Protein AF-A0ABD4Z4R5-F1 (afdb_monomer_lite)

Secondary structure (DSSP, 8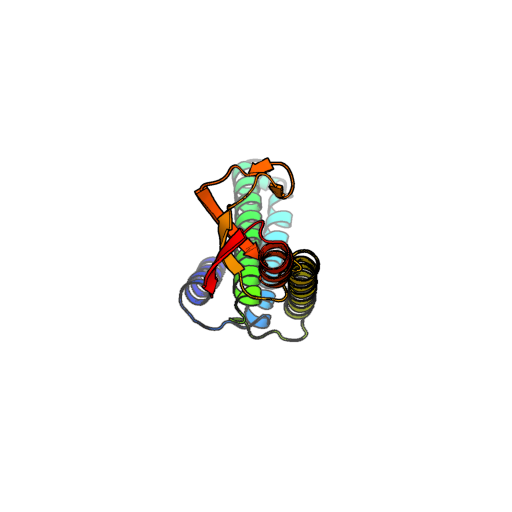-state):
-HHHHHHHHHHHHHHH-S-EEHHHHHHHHHHHHHHHHHHHHHHTSGGGGGGHHHHHHHHHHHHHHHHHHHHHHHHHHHTT-EE--SSHHHHHHHHHHHHHHHHHHHHHHHS---S-EEEEEE-S-EEETTEEEPTT-EEEEEHHHHHHHHHTTSEEEEEE-

Sequence (161 aa):
MEIYEKVKTIFDKVLGDEKISSKEINELIESINKLNLDMKIWCSGDEARELMELCNEFEKNVSTITATLSMLAVLKAIREEIVLEDEAVGSFLKKVSNALNMFNNAIQKSMLLPGGVVLCKILKPCQIKFSLALPQYITLLPIDVAAHLSTLGFVEIIEPF

Structure (mmCIF, N/CA/C/O backbone):
data_AF-A0ABD4Z4R5-F1
#
_entry.id   AF-A0ABD4Z4R5-F1
#
loop_
_atom_site.group_PDB
_atom_site.id
_atom_site.type_symbol
_atom_site.label_atom_id
_atom_site.label_alt_id
_atom_site.label_comp_id
_atom_site.label_asym_id
_atom_site.label_entity_id
_atom_site.label_seq_id
_atom_site.pdbx_PDB_ins_code
_atom_site.Cartn_x
_atom_site.Cartn_y
_atom_site.Cartn_z
_atom_site.occupancy
_atom_site.B_iso_or_equiv
_atom_site.auth_seq_id
_atom_site.auth_comp_id
_atom_site.auth_asym_id
_atom_site.auth_atom_id
_atom_site.pdbx_PDB_model_num
ATOM 1 N N . MET A 1 1 ? 4.474 4.360 -26.414 1.00 48.28 1 MET A N 1
ATOM 2 C CA . MET A 1 1 ? 3.032 4.678 -26.523 1.00 48.28 1 MET A CA 1
ATOM 3 C C . MET A 1 1 ? 2.183 3.632 -25.799 1.00 48.28 1 MET A C 1
ATOM 5 O O . MET A 1 1 ? 1.447 4.002 -24.903 1.00 48.28 1 MET A O 1
ATOM 9 N N . GLU A 1 2 ? 2.367 2.333 -26.061 1.00 59.75 2 GLU A N 1
ATOM 10 C CA . GLU A 1 2 ? 1.544 1.258 -25.469 1.00 59.75 2 GLU A CA 1
ATOM 11 C C . GLU A 1 2 ? 1.673 1.088 -23.937 1.00 59.75 2 GLU A C 1
ATOM 13 O O . GLU A 1 2 ? 0.685 0.845 -23.256 1.00 59.75 2 GLU A O 1
ATOM 18 N N . ILE A 1 3 ? 2.874 1.255 -23.367 1.00 53.66 3 ILE A N 1
ATOM 19 C CA . ILE A 1 3 ? 3.099 1.113 -21.913 1.00 53.66 3 ILE A CA 1
ATOM 20 C C . ILE A 1 3 ? 2.548 2.307 -21.141 1.00 53.66 3 ILE A C 1
ATOM 22 O O . ILE A 1 3 ? 1.963 2.123 -20.084 1.00 53.66 3 ILE A O 1
ATOM 26 N N . TYR A 1 4 ? 2.691 3.520 -21.678 1.00 57.16 4 TYR A N 1
ATOM 27 C CA . TYR A 1 4 ? 2.116 4.714 -21.061 1.00 57.16 4 TYR A CA 1
ATOM 28 C C . TYR A 1 4 ? 0.588 4.632 -21.039 1.00 57.16 4 TYR A C 1
ATOM 30 O O . TYR A 1 4 ? -0.007 4.916 -20.011 1.00 57.16 4 TYR A O 1
ATOM 38 N N . GLU A 1 5 ? -0.038 4.157 -22.121 1.00 64.50 5 GLU A N 1
ATOM 39 C CA . GLU A 1 5 ? -1.486 3.915 -22.156 1.00 64.50 5 GLU A CA 1
ATOM 40 C C . GLU A 1 5 ? -1.915 2.809 -21.185 1.00 64.50 5 GLU A C 1
ATOM 42 O O . GLU A 1 5 ? -2.915 2.969 -20.491 1.00 64.50 5 GLU A O 1
ATOM 47 N N . LYS A 1 6 ? -1.141 1.721 -21.052 1.00 61.19 6 LYS A N 1
ATOM 48 C CA . LYS A 1 6 ? -1.403 0.687 -20.035 1.00 61.19 6 LYS A CA 1
ATOM 49 C C . LYS A 1 6 ? -1.282 1.257 -18.621 1.00 61.19 6 LYS A C 1
ATOM 51 O O . LYS A 1 6 ? -2.218 1.139 -17.842 1.00 61.19 6 LYS A O 1
ATOM 56 N N . VAL A 1 7 ? -0.184 1.942 -18.303 1.00 61.88 7 VAL A N 1
ATOM 57 C CA . VAL A 1 7 ? 0.032 2.587 -16.998 1.00 61.88 7 VAL A CA 1
ATOM 58 C C . VAL A 1 7 ? -1.082 3.586 -16.705 1.00 61.88 7 VAL A C 1
ATOM 60 O O . VAL A 1 7 ? -1.676 3.517 -15.637 1.00 61.88 7 VAL A O 1
ATOM 63 N N . LYS A 1 8 ? -1.424 4.456 -17.657 1.00 68.75 8 LYS A N 1
ATOM 64 C CA . LYS A 1 8 ? -2.518 5.422 -17.543 1.00 68.75 8 LYS A CA 1
ATOM 65 C C . LYS A 1 8 ? -3.859 4.735 -17.308 1.00 68.75 8 LYS A C 1
ATOM 67 O O . LYS A 1 8 ? -4.540 5.100 -16.367 1.00 68.75 8 LYS A O 1
ATOM 72 N N . THR A 1 9 ? -4.189 3.696 -18.073 1.00 68.19 9 THR A N 1
ATOM 73 C CA . THR A 1 9 ? -5.423 2.913 -17.882 1.00 68.19 9 THR A CA 1
ATOM 74 C C . THR A 1 9 ? -5.497 2.332 -16.473 1.00 68.19 9 THR A C 1
ATOM 76 O O . THR A 1 9 ? -6.570 2.284 -15.883 1.00 68.19 9 THR A O 1
ATOM 79 N N . ILE A 1 10 ? -4.368 1.911 -15.900 1.00 60.38 10 ILE A N 1
ATOM 80 C CA . ILE A 1 10 ? -4.338 1.443 -14.515 1.00 60.38 10 ILE A CA 1
ATOM 81 C C . ILE A 1 10 ? -4.370 2.568 -13.507 1.00 60.38 10 ILE A C 1
ATOM 83 O O . ILE A 1 10 ? -5.050 2.407 -12.510 1.00 60.38 10 ILE A O 1
ATOM 87 N N . PHE A 1 11 ? -3.726 3.704 -13.739 1.00 67.38 11 PHE A N 1
ATOM 88 C CA . PHE A 1 11 ? -3.951 4.871 -12.891 1.00 67.38 11 PHE A CA 1
ATOM 89 C C . PHE A 1 11 ? -5.426 5.269 -12.901 1.00 67.38 11 PHE A C 1
ATOM 91 O O . PHE A 1 11 ? -5.997 5.464 -11.837 1.00 67.38 11 PHE A O 1
ATOM 98 N N . ASP A 1 12 ? -6.063 5.276 -14.067 1.00 70.31 12 ASP A N 1
ATOM 99 C CA . ASP A 1 12 ? -7.475 5.599 -14.229 1.00 70.31 12 ASP A CA 1
ATOM 100 C C . ASP A 1 12 ? -8.375 4.551 -13.550 1.00 70.31 12 ASP A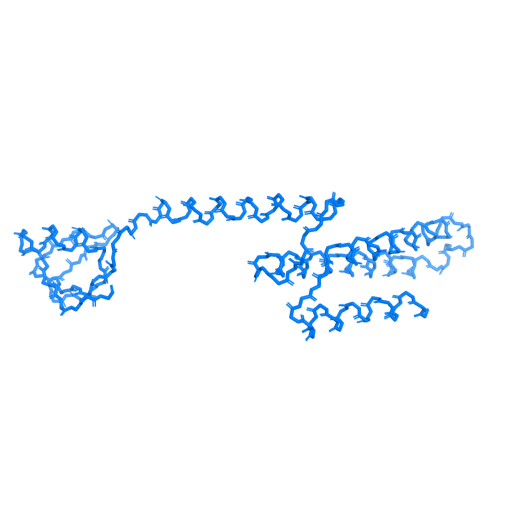 C 1
ATOM 102 O O . ASP A 1 12 ? -9.319 4.927 -12.867 1.00 70.31 12 ASP A O 1
ATOM 106 N N . LYS A 1 13 ? -8.057 3.251 -13.627 1.00 63.69 13 LYS A N 1
ATOM 107 C CA . LYS A 1 13 ? -8.786 2.188 -12.901 1.00 63.69 13 LYS A CA 1
ATOM 108 C C . LYS A 1 13 ? -8.523 2.197 -11.394 1.00 63.69 13 LYS A C 1
ATOM 110 O O . LYS A 1 13 ? -9.432 2.016 -10.598 1.00 63.69 13 LYS A O 1
ATOM 115 N N . VAL A 1 14 ? -7.284 2.415 -10.969 1.00 61.03 14 VAL A N 1
ATOM 116 C CA . VAL A 1 14 ? -6.898 2.474 -9.552 1.00 61.03 14 VAL A CA 1
ATOM 117 C C . VAL A 1 14 ? -7.466 3.726 -8.887 1.00 61.03 14 VAL A C 1
ATOM 119 O O . VAL A 1 14 ? -7.802 3.688 -7.708 1.00 61.03 14 VAL A O 1
ATOM 122 N N . LEU A 1 15 ? -7.581 4.837 -9.610 1.00 65.38 15 LEU A N 1
ATOM 123 C CA . LEU A 1 15 ? -8.163 6.075 -9.092 1.00 65.38 15 LEU A CA 1
ATOM 124 C C . LEU A 1 15 ? -9.685 6.138 -9.290 1.00 65.38 15 LEU A C 1
ATOM 126 O O . LEU A 1 15 ? -10.349 6.821 -8.513 1.00 65.38 15 LEU A O 1
ATOM 130 N N . GLY A 1 16 ? -10.224 5.457 -10.306 1.00 62.06 16 GLY A N 1
ATOM 131 C CA . GLY A 1 16 ? -11.619 5.565 -10.742 1.00 62.06 16 GLY A CA 1
ATOM 132 C C . GLY A 1 16 ? -12.538 4.394 -10.378 1.00 62.06 16 GLY A C 1
ATOM 133 O O . GLY A 1 16 ? -13.714 4.644 -10.132 1.00 62.06 16 GLY A O 1
ATOM 134 N N . ASP A 1 17 ? -12.040 3.153 -10.302 1.00 56.53 17 ASP A N 1
ATOM 135 C CA . ASP A 1 17 ? -12.854 1.970 -9.983 1.00 56.53 17 ASP A CA 1
ATOM 136 C C . ASP A 1 17 ? -12.733 1.547 -8.508 1.00 56.53 17 ASP A C 1
ATOM 138 O O . ASP A 1 17 ? -11.666 1.570 -7.878 1.00 56.53 17 ASP A O 1
ATOM 142 N N . GLU A 1 18 ? -13.860 1.094 -7.952 1.00 57.53 18 GLU A N 1
ATOM 143 C CA . GLU A 1 18 ? -13.983 0.647 -6.559 1.00 57.53 18 GLU A CA 1
ATOM 144 C C . GLU A 1 18 ? -13.210 -0.652 -6.269 1.00 57.53 18 GLU A C 1
ATOM 146 O O . GLU A 1 18 ? -12.885 -0.908 -5.110 1.00 57.53 18 GLU A O 1
ATOM 151 N N . LYS A 1 19 ? -12.876 -1.472 -7.285 1.00 65.00 19 LYS A N 1
ATOM 152 C CA . LYS A 1 19 ? -12.162 -2.752 -7.108 1.00 65.00 19 LYS A CA 1
ATOM 153 C C . LYS A 1 19 ? -11.175 -3.057 -8.238 1.00 65.00 19 LYS A C 1
ATOM 155 O O . LYS A 1 19 ? -11.567 -3.120 -9.396 1.00 65.00 19 LYS A O 1
ATOM 160 N N . ILE A 1 20 ? -9.916 -3.323 -7.883 1.00 73.94 20 ILE A N 1
ATOM 161 C CA . ILE A 1 20 ? -8.851 -3.806 -8.789 1.00 73.94 20 ILE A CA 1
ATOM 162 C C . ILE A 1 20 ? -8.328 -5.175 -8.320 1.00 73.94 20 ILE A C 1
ATOM 164 O O . ILE A 1 20 ? -8.479 -5.511 -7.145 1.00 73.94 20 ILE A O 1
ATOM 168 N N . SER A 1 21 ? -7.736 -5.991 -9.198 1.00 81.69 21 SER A N 1
ATOM 169 C CA . SER A 1 21 ? -7.070 -7.246 -8.801 1.00 81.69 21 SER A CA 1
ATOM 170 C C . SER A 1 21 ? -5.567 -7.057 -8.559 1.00 81.69 21 SER A C 1
ATOM 172 O O . SER A 1 21 ? -4.906 -6.249 -9.217 1.00 81.69 21 SER A O 1
ATOM 174 N N . SER A 1 22 ? -4.986 -7.820 -7.629 1.00 82.00 22 SER A N 1
ATOM 175 C CA . SER A 1 22 ? -3.531 -7.818 -7.410 1.00 82.00 22 SER A CA 1
ATOM 176 C C . SER A 1 22 ? -2.752 -8.405 -8.594 1.00 82.00 22 SER A C 1
ATOM 178 O O . SER A 1 22 ? -1.615 -7.996 -8.844 1.00 82.00 22 SER A O 1
ATOM 180 N N . LYS A 1 23 ? -3.389 -9.275 -9.386 1.00 82.19 23 LYS A N 1
ATOM 181 C CA . LYS A 1 23 ? -2.828 -9.845 -10.611 1.00 82.19 23 LYS A CA 1
ATOM 182 C C . LYS A 1 23 ? -2.596 -8.804 -11.705 1.00 82.19 23 LYS A C 1
ATOM 184 O O . LYS A 1 23 ? -1.504 -8.763 -12.267 1.00 82.19 23 LYS A O 1
ATOM 189 N N . GLU A 1 24 ? -3.566 -7.925 -11.962 1.00 78.81 24 GLU A N 1
ATOM 190 C CA . GLU A 1 24 ? -3.395 -6.822 -12.923 1.00 78.81 24 GLU A CA 1
ATOM 191 C C . GLU A 1 24 ? -2.220 -5.913 -12.527 1.00 78.81 24 GLU A C 1
ATOM 193 O O . GLU A 1 24 ? -1.434 -5.493 -13.374 1.00 78.81 24 GLU A O 1
ATOM 198 N N . ILE A 1 25 ? -2.053 -5.650 -11.227 1.00 78.38 25 ILE A N 1
ATOM 199 C CA . ILE A 1 25 ? -0.920 -4.870 -10.709 1.00 78.38 25 ILE A CA 1
ATOM 200 C C . ILE A 1 25 ? 0.405 -5.613 -10.933 1.00 78.38 25 ILE A C 1
ATOM 202 O O . ILE A 1 25 ? 1.393 -4.997 -11.339 1.00 78.38 25 ILE A O 1
ATOM 206 N N . ASN A 1 26 ? 0.433 -6.929 -10.709 1.00 82.81 26 ASN A N 1
ATOM 207 C CA . ASN A 1 26 ? 1.620 -7.751 -10.934 1.00 82.81 26 ASN A CA 1
ATOM 208 C C . ASN A 1 26 ? 2.072 -7.735 -12.404 1.00 82.81 26 ASN A C 1
ATOM 210 O O . ASN A 1 26 ? 3.241 -7.466 -12.681 1.00 82.81 26 ASN A O 1
ATOM 214 N N . GLU A 1 27 ? 1.149 -7.935 -13.347 1.00 82.62 27 GLU A N 1
ATOM 215 C CA . GLU A 1 27 ? 1.439 -7.933 -14.793 1.00 82.62 27 GLU A CA 1
ATOM 216 C C . GLU A 1 27 ? 2.040 -6.596 -15.274 1.00 82.62 27 GLU A C 1
ATOM 218 O O . GLU A 1 27 ? 2.865 -6.541 -16.196 1.00 82.62 27 GLU A O 1
ATOM 223 N N . LEU A 1 28 ? 1.678 -5.491 -14.624 1.00 77.69 28 LEU A N 1
ATOM 224 C CA . LEU A 1 28 ? 2.220 -4.171 -14.944 1.00 77.69 28 LEU A CA 1
ATOM 225 C C . LEU A 1 28 ? 3.601 -3.944 -14.390 1.00 77.69 28 LEU A C 1
ATOM 227 O O . LEU A 1 28 ? 4.445 -3.394 -15.093 1.00 77.69 28 LEU A O 1
ATOM 231 N N . ILE A 1 29 ? 3.831 -4.356 -13.147 1.00 80.94 29 ILE A N 1
ATOM 232 C CA . ILE A 1 29 ? 5.162 -4.300 -12.553 1.00 80.94 29 ILE A CA 1
ATOM 233 C C . ILE A 1 29 ? 6.121 -5.127 -13.414 1.00 80.94 29 ILE A C 1
ATOM 235 O O . ILE A 1 29 ? 7.210 -4.656 -13.736 1.00 80.94 29 ILE A O 1
ATOM 239 N N . GLU A 1 30 ? 5.702 -6.305 -13.878 1.00 84.12 30 GLU A N 1
ATOM 240 C CA . GLU A 1 30 ? 6.477 -7.119 -14.820 1.00 84.12 30 GLU A CA 1
ATOM 241 C C . GLU A 1 30 ? 6.739 -6.392 -16.148 1.00 84.12 30 GLU A C 1
ATOM 243 O O . GLU A 1 30 ? 7.879 -6.355 -16.620 1.00 84.12 30 GLU A O 1
ATOM 248 N N . SER A 1 31 ? 5.721 -5.749 -16.726 1.00 82.12 31 SER A N 1
ATOM 249 C CA . SER A 1 31 ? 5.858 -4.978 -17.972 1.00 82.12 31 SER A CA 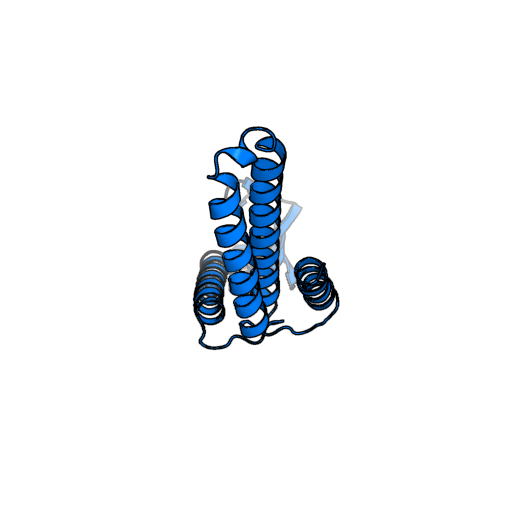1
ATOM 250 C C . SER A 1 31 ? 6.815 -3.786 -17.830 1.00 82.12 31 SER A C 1
ATOM 252 O O . SER A 1 31 ? 7.649 -3.545 -18.707 1.00 82.12 31 SER A O 1
ATOM 254 N N . ILE A 1 32 ? 6.727 -3.055 -16.716 1.00 80.31 32 ILE A N 1
ATOM 255 C CA . ILE A 1 32 ? 7.609 -1.929 -16.383 1.00 80.31 32 ILE A CA 1
ATOM 256 C C . ILE A 1 32 ? 9.040 -2.427 -16.167 1.00 80.31 32 ILE A C 1
ATOM 258 O O . ILE A 1 32 ? 9.979 -1.832 -16.693 1.00 80.31 32 ILE A O 1
ATOM 262 N N . ASN A 1 33 ? 9.217 -3.535 -15.443 1.00 83.25 33 ASN A N 1
ATOM 263 C CA . ASN A 1 33 ? 10.531 -4.125 -15.198 1.00 83.25 33 ASN A CA 1
ATOM 264 C C . ASN A 1 33 ? 11.204 -4.569 -16.495 1.00 83.25 33 ASN A C 1
ATOM 266 O O . ASN A 1 33 ? 12.393 -4.311 -16.680 1.00 83.25 33 ASN A O 1
ATOM 270 N N . LYS A 1 34 ? 10.450 -5.183 -17.413 1.00 84.50 34 LYS A N 1
ATOM 271 C CA . LYS A 1 34 ? 10.968 -5.567 -18.728 1.00 84.50 34 LYS A CA 1
ATOM 272 C C . LYS A 1 34 ? 11.446 -4.346 -19.517 1.00 84.50 34 LYS A C 1
ATOM 274 O O . LYS A 1 34 ? 12.577 -4.338 -19.986 1.00 84.50 34 LYS A O 1
ATOM 279 N N . LEU A 1 35 ? 10.636 -3.287 -19.569 1.00 80.62 35 LEU A N 1
ATOM 280 C CA . LEU A 1 35 ? 11.022 -2.035 -20.225 1.00 80.62 35 LEU A CA 1
ATOM 281 C C . LEU A 1 35 ? 12.264 -1.402 -19.577 1.00 80.62 35 LEU A C 1
ATOM 283 O O . LEU A 1 35 ? 13.134 -0.885 -20.274 1.00 80.62 35 LEU A O 1
ATOM 287 N N . ASN A 1 36 ? 12.354 -1.439 -18.247 1.00 82.25 36 ASN A N 1
ATOM 288 C CA . ASN A 1 36 ? 13.503 -0.912 -17.520 1.00 82.25 36 ASN A CA 1
ATOM 289 C C . ASN A 1 36 ? 14.790 -1.672 -17.863 1.00 82.25 36 ASN A C 1
ATOM 291 O O . ASN A 1 36 ? 15.837 -1.058 -18.045 1.00 82.25 36 ASN A O 1
ATOM 295 N N . LEU A 1 37 ? 14.713 -2.999 -17.986 1.00 82.75 37 LEU A N 1
ATOM 296 C CA . LEU A 1 37 ? 15.844 -3.825 -18.407 1.00 82.75 37 LEU A CA 1
ATOM 297 C C . LEU A 1 37 ? 16.277 -3.499 -19.839 1.00 82.75 37 LEU A C 1
ATOM 299 O O . LEU A 1 37 ? 17.466 -3.279 -20.065 1.00 82.75 37 LEU A O 1
ATOM 303 N N . ASP A 1 38 ? 15.328 -3.396 -20.771 1.00 82.19 38 ASP A N 1
ATOM 304 C CA . ASP A 1 38 ? 15.611 -3.038 -22.166 1.00 82.19 38 ASP A CA 1
ATOM 305 C C . ASP A 1 38 ? 16.300 -1.663 -22.253 1.00 82.19 38 ASP A C 1
ATOM 307 O O . ASP A 1 38 ? 17.313 -1.508 -22.940 1.00 82.19 38 ASP A O 1
ATOM 311 N N . MET A 1 39 ? 15.810 -0.678 -21.491 1.00 79.25 39 MET A N 1
ATOM 312 C CA . MET A 1 39 ? 16.414 0.654 -21.454 1.00 79.25 39 MET A CA 1
ATOM 313 C C . MET A 1 39 ? 17.796 0.646 -20.792 1.00 79.25 39 MET A C 1
ATOM 315 O O . MET A 1 39 ? 18.700 1.318 -21.276 1.00 79.25 39 MET A O 1
ATOM 319 N N . LYS A 1 40 ? 18.008 -0.137 -19.725 1.00 83.69 40 LYS A N 1
ATOM 320 C CA . LYS A 1 40 ? 19.333 -0.270 -19.092 1.00 83.69 40 LYS A CA 1
ATOM 321 C C . LYS A 1 40 ? 20.369 -0.862 -20.039 1.00 83.69 40 LYS A C 1
ATOM 323 O O . LYS A 1 40 ? 21.507 -0.398 -20.046 1.00 83.69 40 LYS A O 1
ATOM 328 N N . ILE A 1 41 ? 19.978 -1.845 -20.850 1.00 85.25 41 ILE A N 1
ATOM 329 C CA . ILE A 1 41 ? 20.847 -2.412 -21.887 1.00 85.25 41 ILE A CA 1
ATOM 330 C C . ILE A 1 41 ? 21.207 -1.327 -22.904 1.00 85.25 41 ILE A C 1
ATOM 332 O O . ILE A 1 41 ? 22.388 -1.118 -23.176 1.00 85.25 41 ILE A O 1
ATOM 336 N N . TRP A 1 42 ? 20.218 -0.587 -23.410 1.00 82.69 42 TRP A N 1
ATOM 337 C CA . TRP A 1 42 ? 20.459 0.491 -24.370 1.00 82.69 42 TRP A CA 1
ATOM 338 C C . TRP A 1 42 ? 21.362 1.600 -23.801 1.00 82.69 42 TRP A C 1
ATOM 340 O O . TRP A 1 42 ? 22.357 1.963 -24.423 1.00 82.69 42 TRP A O 1
ATOM 350 N N . CYS A 1 43 ? 21.095 2.049 -22.573 1.00 82.00 43 CYS A N 1
ATOM 351 C CA . CYS A 1 43 ? 21.878 3.067 -21.867 1.00 82.00 43 CYS A CA 1
ATOM 352 C C . CYS A 1 43 ? 23.322 2.645 -21.547 1.00 82.00 43 CYS A C 1
ATOM 354 O O . CYS A 1 43 ? 24.145 3.495 -21.214 1.00 82.00 43 CYS A O 1
ATOM 356 N N . SER A 1 44 ? 23.638 1.348 -21.630 1.00 82.50 44 SER A N 1
ATOM 357 C CA . SER A 1 44 ? 25.000 0.830 -21.456 1.00 82.50 44 SER A CA 1
ATOM 358 C C . SER A 1 44 ? 25.827 0.804 -22.750 1.00 82.50 44 SER A C 1
ATOM 360 O O . SER A 1 44 ? 27.026 0.529 -22.694 1.00 82.50 44 SER A O 1
ATOM 362 N N . GLY A 1 45 ? 25.212 1.088 -23.905 1.00 83.44 45 GLY A N 1
ATOM 363 C CA . GLY A 1 45 ? 25.891 1.151 -25.199 1.00 83.44 45 GLY A CA 1
ATOM 364 C C . GLY A 1 45 ? 26.688 2.443 -25.401 1.00 83.44 45 GLY A C 1
ATOM 365 O O . GLY A 1 45 ? 26.333 3.498 -24.876 1.00 83.44 45 GLY A O 1
ATOM 366 N N . ASP A 1 46 ? 27.750 2.379 -26.210 1.00 71.56 46 ASP A N 1
ATOM 367 C CA . ASP A 1 46 ? 28.635 3.527 -26.475 1.00 71.56 46 ASP A CA 1
ATOM 368 C C . ASP A 1 46 ? 27.905 4.728 -27.109 1.00 71.56 46 ASP A C 1
ATOM 370 O O . ASP A 1 46 ? 28.254 5.874 -26.830 1.00 71.56 46 ASP A O 1
ATOM 374 N N . GLU A 1 47 ? 26.851 4.484 -27.894 1.00 69.25 47 GLU A N 1
ATOM 375 C CA . GLU A 1 47 ? 26.017 5.518 -28.532 1.00 69.25 47 GLU A CA 1
ATOM 376 C C . GLU A 1 47 ? 25.120 6.277 -27.535 1.00 69.25 47 GLU A C 1
ATOM 378 O O . GLU A 1 47 ? 24.686 7.394 -27.809 1.00 69.25 47 GLU A O 1
ATOM 383 N N . ALA A 1 48 ? 24.859 5.712 -26.351 1.00 65.81 48 ALA A N 1
ATOM 384 C CA . ALA A 1 48 ? 23.980 6.318 -25.351 1.00 65.81 48 ALA A CA 1
ATOM 385 C C . ALA A 1 48 ? 24.691 7.346 -24.451 1.00 65.81 48 ALA A C 1
ATOM 387 O O . ALA A 1 48 ? 24.031 8.057 -23.690 1.00 65.81 48 ALA A O 1
ATOM 388 N N . ARG A 1 49 ? 26.026 7.477 -24.543 1.00 66.38 49 ARG A N 1
ATOM 389 C CA . ARG A 1 49 ? 26.818 8.428 -23.734 1.00 66.38 49 ARG A CA 1
ATOM 390 C C . ARG A 1 49 ? 26.388 9.883 -23.909 1.00 66.38 49 ARG A C 1
ATOM 392 O O . ARG A 1 49 ? 26.434 10.643 -22.946 1.00 66.38 49 ARG A O 1
ATOM 399 N N . GLU A 1 50 ? 25.953 10.265 -25.106 1.00 73.44 50 GLU A N 1
ATOM 400 C CA . GLU A 1 50 ? 25.465 11.622 -25.399 1.00 73.44 50 GLU A CA 1
ATOM 401 C C . GLU A 1 50 ? 24.018 11.848 -24.927 1.00 73.44 50 GLU A C 1
ATOM 403 O O . GLU A 1 50 ? 23.568 12.984 -24.814 1.00 73.44 50 GLU A O 1
ATOM 408 N N . LEU A 1 51 ? 23.301 10.772 -24.594 1.00 81.56 51 LEU A N 1
ATOM 409 C CA . LEU A 1 51 ? 21.900 10.772 -24.159 1.00 81.56 51 LEU A CA 1
ATOM 410 C C . LEU A 1 51 ? 21.754 10.323 -22.696 1.00 81.56 51 LEU A C 1
ATOM 412 O O . LEU A 1 51 ? 20.686 9.901 -22.254 1.00 81.56 51 LEU A O 1
ATOM 416 N N . MET A 1 52 ? 22.827 10.440 -21.915 1.00 82.00 52 MET A N 1
ATOM 417 C CA . MET A 1 52 ? 22.887 9.972 -20.531 1.00 82.00 52 MET A CA 1
ATOM 418 C C . MET A 1 52 ? 21.871 10.684 -19.616 1.00 82.00 52 MET A C 1
ATOM 420 O O . MET A 1 52 ? 21.360 10.092 -18.667 1.00 82.00 52 MET A O 1
ATOM 424 N N . GLU A 1 53 ? 21.527 11.939 -19.921 1.00 81.81 53 GLU A N 1
ATOM 425 C CA . GLU A 1 53 ? 20.470 12.682 -19.224 1.00 81.81 53 GLU A CA 1
ATOM 426 C C . GLU A 1 53 ? 19.090 12.036 -19.430 1.00 81.81 53 GLU A C 1
ATOM 428 O O . GLU A 1 53 ? 18.362 11.832 -18.461 1.00 81.81 53 GLU A O 1
ATOM 433 N N . LEU A 1 54 ? 18.788 11.591 -20.656 1.00 79.06 54 LEU A N 1
ATOM 434 C CA . LEU A 1 54 ? 17.556 10.869 -20.988 1.00 79.06 54 LEU A CA 1
ATOM 435 C C . LEU A 1 54 ? 17.487 9.511 -20.273 1.00 79.06 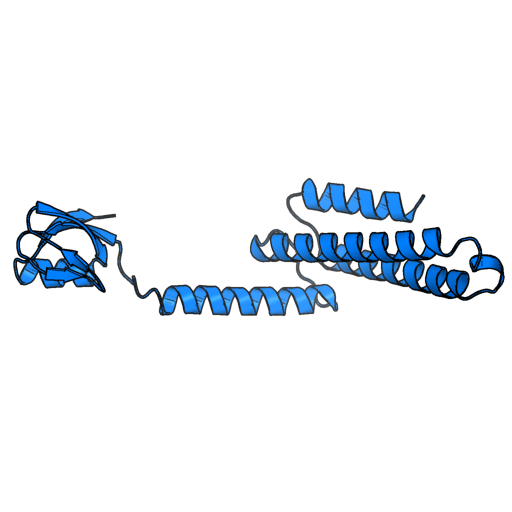54 LEU A C 1
ATOM 437 O O . LEU A 1 54 ? 16.435 9.129 -19.763 1.00 79.06 54 LEU A O 1
ATOM 441 N N . CYS A 1 55 ? 18.615 8.804 -20.181 1.00 82.12 55 CYS A N 1
ATOM 442 C CA . CYS A 1 55 ? 18.727 7.562 -19.413 1.00 82.12 55 CYS A CA 1
ATOM 443 C C . CYS A 1 55 ? 18.420 7.767 -17.922 1.00 82.12 55 CYS A C 1
ATOM 445 O O . CYS A 1 55 ? 17.629 7.021 -17.339 1.00 82.12 55 CYS A O 1
ATOM 447 N N . ASN A 1 56 ? 18.996 8.807 -17.317 1.00 83.62 56 ASN A N 1
ATOM 448 C CA . ASN A 1 56 ? 18.766 9.141 -15.911 1.00 83.62 56 ASN A CA 1
ATOM 449 C C . ASN A 1 56 ? 17.316 9.574 -15.656 1.00 83.62 56 ASN A C 1
ATOM 451 O O . ASN A 1 56 ? 16.704 9.179 -14.659 1.00 83.62 56 ASN A O 1
ATOM 455 N N . GLU A 1 57 ? 16.749 10.378 -16.555 1.00 82.81 57 GLU A N 1
ATOM 456 C CA . GLU A 1 57 ? 15.364 10.826 -16.458 1.00 82.81 57 GLU A CA 1
ATOM 457 C C . GLU A 1 57 ? 14.387 9.652 -16.594 1.00 82.81 57 GLU A C 1
ATOM 459 O O . GLU A 1 57 ? 13.432 9.538 -15.821 1.00 82.81 57 GLU A O 1
ATOM 464 N N . PHE A 1 58 ? 14.666 8.720 -17.506 1.00 81.25 58 PHE A N 1
ATOM 465 C CA . PHE A 1 58 ? 13.886 7.499 -17.652 1.00 81.25 58 PHE A CA 1
ATOM 466 C C . PHE A 1 58 ? 13.930 6.627 -16.389 1.00 81.25 58 PHE A C 1
ATOM 468 O O . PHE A 1 58 ? 12.872 6.231 -15.892 1.00 81.25 58 PHE A O 1
ATOM 475 N N . GLU A 1 59 ? 15.116 6.360 -15.829 1.00 82.38 59 GLU A N 1
ATOM 476 C CA . GLU A 1 59 ? 15.251 5.550 -14.608 1.00 82.38 59 GLU A CA 1
ATOM 477 C C . GLU A 1 59 ? 14.494 6.186 -13.431 1.00 82.38 59 GLU A C 1
ATOM 479 O O . GLU A 1 59 ? 13.762 5.504 -12.702 1.00 82.38 59 GLU A O 1
ATOM 484 N N . LYS A 1 60 ? 14.586 7.513 -13.293 1.00 84.06 60 LYS A N 1
ATOM 485 C CA . LYS A 1 60 ? 13.838 8.271 -12.286 1.00 84.06 60 LYS A CA 1
ATOM 486 C C . LYS A 1 60 ? 12.326 8.150 -12.485 1.00 84.06 60 LYS A C 1
ATOM 488 O O . LYS A 1 60 ? 11.597 7.931 -11.512 1.00 84.06 60 LYS A O 1
ATOM 493 N N . ASN A 1 61 ? 11.846 8.271 -13.720 1.00 78.88 61 ASN A N 1
ATOM 494 C CA . ASN A 1 61 ? 10.421 8.194 -14.039 1.00 78.88 61 ASN A CA 1
ATOM 495 C C . ASN A 1 61 ? 9.862 6.790 -13.791 1.00 78.88 61 ASN A C 1
ATOM 497 O O . ASN A 1 61 ? 8.821 6.655 -13.151 1.00 78.88 61 ASN A O 1
ATOM 501 N N . VAL A 1 62 ? 10.573 5.741 -14.207 1.00 81.69 62 VAL A N 1
ATOM 502 C CA . VAL A 1 62 ? 10.184 4.346 -13.945 1.00 81.69 62 VAL A CA 1
ATOM 503 C C . VAL A 1 62 ? 10.135 4.047 -12.450 1.00 81.69 62 VAL A C 1
ATOM 505 O O . VAL A 1 62 ? 9.165 3.452 -11.970 1.00 81.69 62 VAL A O 1
ATOM 508 N N . SER A 1 63 ? 11.149 4.488 -11.702 1.00 81.31 63 SER A N 1
ATOM 509 C CA . SER A 1 63 ? 11.183 4.343 -10.245 1.00 81.31 63 SER A CA 1
ATOM 510 C C . SER A 1 63 ? 9.985 5.037 -9.590 1.00 81.31 63 SER A C 1
ATOM 512 O O . SER A 1 63 ? 9.275 4.433 -8.784 1.00 81.31 63 SER A O 1
ATOM 514 N N . THR A 1 64 ? 9.686 6.267 -10.019 1.00 80.81 64 THR A N 1
ATOM 515 C CA . THR A 1 64 ? 8.541 7.046 -9.525 1.00 80.81 64 THR A CA 1
ATOM 516 C C . THR A 1 64 ? 7.214 6.345 -9.823 1.00 80.81 64 THR A C 1
ATOM 518 O O . THR A 1 64 ? 6.416 6.148 -8.911 1.00 80.81 64 THR A O 1
ATOM 521 N N . ILE A 1 65 ? 6.997 5.893 -11.063 1.00 79.00 65 ILE A N 1
ATOM 522 C CA . ILE A 1 65 ? 5.777 5.174 -11.469 1.00 79.00 65 ILE A CA 1
ATOM 523 C C . ILE A 1 65 ? 5.589 3.909 -10.623 1.00 79.00 65 ILE A C 1
ATOM 525 O O . ILE A 1 65 ? 4.500 3.665 -10.103 1.00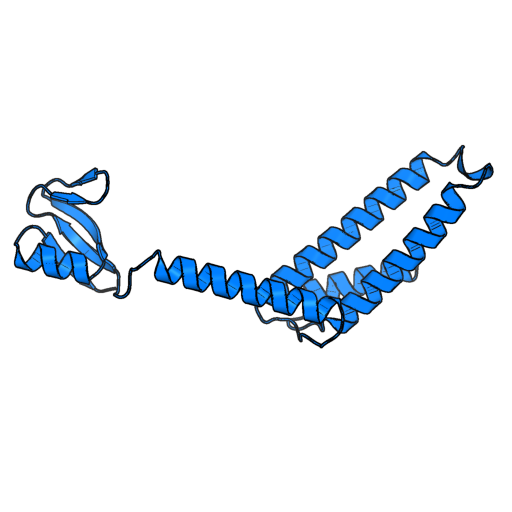 79.00 65 ILE A O 1
ATOM 529 N N . THR A 1 66 ? 6.654 3.126 -10.444 1.00 79.94 66 THR A N 1
ATOM 530 C CA . THR A 1 66 ? 6.613 1.876 -9.669 1.00 79.94 66 THR A CA 1
ATOM 531 C C . THR A 1 66 ? 6.292 2.141 -8.197 1.00 79.94 66 THR A C 1
ATOM 533 O O . THR A 1 66 ? 5.469 1.438 -7.603 1.00 79.94 66 THR A O 1
ATOM 536 N N . ALA A 1 67 ? 6.894 3.180 -7.610 1.00 80.44 67 ALA A N 1
ATOM 537 C CA . ALA A 1 67 ? 6.627 3.593 -6.236 1.00 80.44 67 ALA A CA 1
ATOM 538 C C . ALA A 1 67 ? 5.172 4.049 -6.050 1.00 80.44 67 ALA A C 1
ATOM 540 O O . ALA A 1 67 ? 4.513 3.629 -5.098 1.00 80.44 67 ALA A O 1
ATOM 541 N N . THR A 1 68 ? 4.643 4.852 -6.977 1.00 80.00 68 THR A N 1
ATOM 542 C CA . THR A 1 68 ? 3.253 5.319 -6.923 1.00 80.00 68 THR A CA 1
ATOM 543 C C . THR A 1 68 ? 2.259 4.167 -7.067 1.00 80.00 68 THR A C 1
ATOM 545 O O . THR A 1 68 ? 1.327 4.078 -6.268 1.00 80.00 68 THR A O 1
ATOM 548 N N . LEU A 1 69 ? 2.475 3.246 -8.013 1.00 78.31 69 LEU A N 1
ATOM 549 C CA . LEU A 1 69 ? 1.640 2.046 -8.167 1.00 78.31 69 LEU A CA 1
ATOM 550 C C . LEU A 1 69 ? 1.647 1.184 -6.901 1.00 78.31 69 LEU A C 1
ATOM 552 O O . LEU A 1 69 ? 0.591 0.764 -6.431 1.00 78.31 69 LEU A O 1
ATOM 556 N N . SER A 1 70 ? 2.826 0.977 -6.310 1.00 80.69 70 SER A N 1
ATOM 557 C CA . SER A 1 70 ? 2.974 0.209 -5.069 1.00 80.69 70 SER A CA 1
ATOM 558 C C . SER A 1 70 ? 2.227 0.865 -3.906 1.00 80.69 70 SER A C 1
ATOM 560 O O . SER A 1 70 ? 1.513 0.191 -3.165 1.00 80.69 70 SER A O 1
ATOM 562 N N . MET A 1 71 ? 2.343 2.188 -3.760 1.00 81.44 71 MET A N 1
ATOM 563 C CA . MET A 1 71 ? 1.649 2.940 -2.712 1.00 81.44 71 MET A CA 1
ATOM 564 C C . MET A 1 71 ? 0.127 2.869 -2.874 1.00 81.44 71 MET A C 1
ATOM 566 O O . MET A 1 71 ? -0.584 2.645 -1.895 1.00 81.44 71 MET A O 1
ATOM 570 N N . LEU A 1 72 ? -0.379 3.009 -4.099 1.00 77.94 72 LEU A N 1
ATOM 571 C CA . LEU A 1 72 ? -1.810 2.898 -4.379 1.00 77.94 72 LEU A CA 1
ATOM 572 C C . LEU A 1 72 ? -2.347 1.486 -4.113 1.00 77.94 72 LEU A C 1
ATOM 574 O O . LEU A 1 72 ? -3.408 1.343 -3.506 1.00 77.94 72 LEU A O 1
ATOM 578 N N . ALA A 1 73 ? -1.603 0.448 -4.507 1.00 79.62 73 ALA A N 1
ATOM 579 C CA . ALA A 1 73 ? -1.965 -0.942 -4.240 1.00 79.62 73 ALA A CA 1
ATOM 580 C C . ALA A 1 73 ? -2.089 -1.216 -2.733 1.00 79.62 73 ALA A C 1
ATOM 582 O O . ALA A 1 73 ? -3.055 -1.836 -2.290 1.00 79.62 73 ALA A O 1
ATOM 583 N N . VAL A 1 74 ? -1.154 -0.692 -1.933 1.00 80.75 74 VAL A N 1
ATOM 584 C CA . VAL A 1 74 ? -1.210 -0.776 -0.467 1.00 80.75 74 VAL A CA 1
ATOM 585 C C . VAL A 1 74 ? -2.424 -0.025 0.084 1.00 80.75 74 VAL A C 1
ATOM 587 O O . VAL A 1 74 ? -3.139 -0.573 0.919 1.00 80.75 74 VAL A O 1
ATOM 590 N N . LEU A 1 75 ? -2.700 1.193 -0.392 1.00 78.62 75 LEU A N 1
ATOM 591 C CA . LEU A 1 75 ? -3.863 1.969 0.055 1.00 78.62 75 LEU A CA 1
ATOM 592 C C . LEU A 1 75 ? -5.182 1.236 -0.217 1.00 78.62 75 LEU A C 1
ATOM 594 O O . LEU A 1 75 ? -6.026 1.164 0.675 1.00 78.62 75 LEU A O 1
ATOM 598 N N . LYS A 1 76 ? -5.345 0.647 -1.406 1.00 79.06 76 LYS A N 1
ATOM 599 C CA . LYS A 1 76 ? -6.533 -0.156 -1.728 1.00 79.06 76 LYS A CA 1
ATOM 600 C C . LYS A 1 76 ? -6.602 -1.458 -0.933 1.00 79.06 76 LYS A C 1
ATOM 602 O O . LYS A 1 76 ? -7.685 -1.830 -0.497 1.00 79.06 76 LYS A O 1
ATOM 607 N N . ALA A 1 77 ? -5.467 -2.109 -0.670 1.00 79.69 77 ALA A N 1
ATOM 608 C CA . ALA A 1 77 ? -5.412 -3.288 0.197 1.00 79.69 77 ALA A CA 1
ATOM 609 C C . ALA A 1 77 ? -5.864 -2.995 1.631 1.00 79.69 77 ALA A C 1
ATOM 611 O O . ALA A 1 77 ? -6.573 -3.804 2.222 1.00 79.69 77 ALA A O 1
ATOM 612 N N . ILE A 1 78 ? -5.500 -1.830 2.170 1.00 76.06 78 ILE A N 1
ATOM 613 C CA . ILE A 1 78 ? -5.943 -1.379 3.498 1.00 76.06 78 ILE A CA 1
ATOM 614 C C . ILE A 1 78 ? -7.453 -1.119 3.526 1.00 76.06 78 ILE A C 1
ATOM 616 O O . ILE A 1 78 ? -8.093 -1.365 4.542 1.00 76.06 78 ILE A O 1
ATOM 620 N N . ARG A 1 79 ? -8.023 -0.620 2.424 1.00 77.81 79 ARG A N 1
ATOM 621 C CA . ARG A 1 79 ? -9.459 -0.323 2.304 1.00 77.81 79 ARG A CA 1
ATOM 622 C C . ARG A 1 79 ? -10.316 -1.522 1.897 1.00 77.81 79 ARG A C 1
ATOM 624 O O . ARG A 1 79 ? -11.509 -1.352 1.690 1.00 77.81 79 ARG A O 1
ATOM 631 N N . GLU A 1 80 ? -9.721 -2.707 1.752 1.00 78.00 80 GLU A N 1
ATOM 632 C CA . GLU A 1 80 ? -10.402 -3.908 1.241 1.00 78.00 80 GLU A CA 1
ATOM 633 C C . GLU A 1 80 ? -10.995 -3.716 -0.179 1.00 78.00 80 GLU A C 1
ATOM 635 O O . GLU A 1 80 ? -11.911 -4.417 -0.606 1.00 78.00 80 GLU A O 1
ATOM 640 N N . GLU A 1 81 ? -10.424 -2.784 -0.949 1.00 80.00 81 GLU A N 1
ATOM 641 C CA . GLU A 1 81 ? -10.813 -2.415 -2.322 1.00 80.00 81 GLU A CA 1
ATOM 642 C C . GLU A 1 81 ? -10.000 -3.173 -3.392 1.00 80.00 81 GLU A C 1
ATOM 644 O O . GLU A 1 81 ? -9.950 -2.786 -4.562 1.00 80.00 81 GLU A O 1
ATOM 649 N N . ILE A 1 82 ? -9.297 -4.237 -3.005 1.00 79.38 82 ILE A N 1
ATOM 650 C CA . ILE A 1 82 ? -8.480 -5.046 -3.913 1.00 79.38 82 ILE A CA 1
ATOM 651 C C . ILE A 1 82 ? -8.796 -6.528 -3.735 1.00 79.38 82 ILE A C 1
ATOM 653 O O . ILE A 1 82 ? -8.918 -7.028 -2.615 1.00 79.38 82 ILE A O 1
ATOM 657 N N . VAL A 1 83 ? -8.900 -7.249 -4.847 1.00 82.75 83 VAL A N 1
ATOM 658 C CA . VAL A 1 83 ? -8.976 -8.712 -4.833 1.00 82.75 83 VAL A CA 1
ATOM 659 C C . VAL A 1 83 ? -7.550 -9.253 -4.750 1.00 82.75 83 VAL A C 1
ATOM 661 O O . VAL A 1 83 ? -6.764 -9.059 -5.675 1.00 82.75 83 VAL A O 1
ATOM 664 N N . LEU A 1 84 ? -7.208 -9.882 -3.620 1.00 82.69 84 LEU A N 1
ATOM 665 C CA . LEU A 1 84 ? -5.876 -10.436 -3.360 1.00 82.69 84 LEU A CA 1
ATOM 666 C C . LEU A 1 84 ? -5.777 -11.897 -3.809 1.00 82.69 84 LEU A C 1
ATOM 668 O O . LEU A 1 84 ? -6.316 -12.801 -3.163 1.00 82.69 84 LEU A O 1
ATOM 672 N N . GLU A 1 85 ? -5.014 -12.126 -4.864 1.00 87.12 85 GLU A N 1
ATOM 673 C CA . GLU A 1 85 ? -4.682 -13.443 -5.408 1.00 87.12 85 GLU A CA 1
ATOM 674 C C . GLU A 1 85 ? -3.356 -13.986 -4.801 1.00 87.12 85 GLU A C 1
ATOM 676 O O . GLU A 1 85 ? -2.846 -13.443 -3.812 1.00 87.12 85 GLU A O 1
ATOM 681 N N . ASP A 1 86 ? -2.857 -15.136 -5.274 1.00 83.81 86 ASP A N 1
ATOM 682 C CA . ASP A 1 86 ? -1.717 -15.874 -4.678 1.00 83.81 86 ASP A CA 1
ATOM 683 C C . ASP A 1 86 ? -0.363 -15.663 -5.390 1.00 83.81 86 ASP A C 1
ATOM 685 O O . ASP A 1 86 ? 0.639 -16.294 -5.046 1.00 83.81 86 ASP A O 1
ATOM 689 N N . GLU A 1 87 ? -0.292 -14.749 -6.353 1.00 86.38 87 GLU A N 1
ATOM 690 C CA . GLU A 1 87 ? 0.950 -14.298 -6.986 1.00 86.38 87 GLU A CA 1
ATOM 691 C C . GLU A 1 87 ? 1.829 -13.458 -6.044 1.00 86.38 87 GLU A C 1
ATOM 693 O O . GLU A 1 87 ? 1.458 -13.129 -4.915 1.00 86.38 87 GLU A O 1
ATOM 698 N N . ALA A 1 88 ? 3.030 -13.095 -6.504 1.00 80.12 88 ALA A N 1
ATOM 699 C CA . ALA A 1 88 ? 4.027 -12.398 -5.692 1.00 80.12 88 ALA A CA 1
ATOM 700 C C . ALA A 1 88 ? 3.484 -11.107 -5.046 1.00 80.12 88 ALA A C 1
ATOM 702 O O . ALA A 1 88 ? 3.663 -10.902 -3.842 1.00 80.12 88 ALA A O 1
ATOM 703 N N . VAL A 1 89 ? 2.786 -10.269 -5.823 1.00 83.00 89 VAL A N 1
ATOM 704 C CA . VAL A 1 89 ? 2.168 -9.024 -5.335 1.00 83.00 89 VAL A CA 1
ATOM 705 C C . VAL A 1 89 ? 1.027 -9.316 -4.364 1.00 83.00 89 VAL A C 1
ATOM 707 O O . VAL A 1 89 ? 1.026 -8.760 -3.266 1.00 83.00 89 VAL A O 1
ATOM 710 N N . GLY A 1 90 ? 0.102 -10.218 -4.701 1.00 81.25 90 GLY A N 1
ATOM 711 C CA . GLY A 1 90 ? -0.982 -10.633 -3.809 1.00 81.25 90 GLY A CA 1
ATOM 712 C C . GLY A 1 90 ? -0.478 -11.181 -2.470 1.00 81.25 90 GLY A C 1
ATOM 713 O O . GLY A 1 90 ? -0.905 -10.723 -1.409 1.00 81.25 90 GLY A O 1
ATOM 714 N N . SER A 1 91 ? 0.516 -12.074 -2.486 1.00 85.62 91 SER A N 1
ATOM 715 C CA . SER A 1 91 ? 1.161 -12.618 -1.281 1.00 85.62 91 SER A CA 1
ATOM 716 C C . SER A 1 91 ? 1.837 -11.532 -0.436 1.00 85.62 91 SER A C 1
ATOM 718 O O . SER A 1 91 ? 1.713 -11.520 0.795 1.00 85.62 91 SER A O 1
ATOM 720 N N . PHE A 1 92 ? 2.528 -10.586 -1.079 1.00 85.69 92 PHE A N 1
ATOM 721 C CA . PHE A 1 92 ? 3.137 -9.446 -0.398 1.00 85.69 92 PHE A CA 1
ATOM 722 C C . PHE A 1 92 ? 2.080 -8.552 0.264 1.00 85.69 92 PHE A C 1
ATOM 724 O O . PHE A 1 92 ? 2.183 -8.262 1.458 1.00 85.69 92 PHE A O 1
ATOM 731 N N . LEU A 1 93 ? 1.029 -8.178 -0.467 1.00 84.62 93 LEU A N 1
ATOM 732 C CA . LEU A 1 93 ? -0.058 -7.343 0.045 1.00 84.62 93 LEU A CA 1
ATOM 733 C C . LEU A 1 93 ? -0.835 -8.036 1.172 1.00 84.62 93 LEU A C 1
ATOM 735 O O . LEU A 1 93 ? -1.164 -7.379 2.159 1.00 84.62 93 LEU A O 1
ATOM 739 N N . LYS A 1 94 ? -1.041 -9.360 1.104 1.00 86.38 94 LYS A N 1
ATOM 740 C CA . LYS A 1 94 ? -1.598 -10.158 2.215 1.00 86.38 94 LYS A CA 1
ATOM 741 C C . LYS A 1 94 ? -0.734 -10.040 3.473 1.00 86.38 94 LYS A C 1
ATOM 743 O O . LYS A 1 94 ? -1.261 -9.807 4.558 1.00 86.38 94 LYS A O 1
ATOM 748 N N . LYS A 1 95 ? 0.595 -10.153 3.351 1.00 86.50 95 LYS A N 1
ATOM 749 C CA . LYS A 1 95 ? 1.520 -9.997 4.493 1.00 86.50 95 LYS A CA 1
ATOM 750 C C . LYS A 1 95 ? 1.481 -8.587 5.078 1.00 86.50 95 LYS A C 1
ATOM 752 O O . LYS A 1 95 ? 1.438 -8.452 6.298 1.00 86.50 95 LYS A O 1
ATOM 757 N N . VAL A 1 96 ? 1.477 -7.558 4.231 1.00 85.12 96 VAL A N 1
ATOM 758 C CA . VAL A 1 96 ? 1.396 -6.155 4.669 1.00 85.12 96 VAL A CA 1
ATOM 759 C C . VAL A 1 96 ? 0.063 -5.881 5.363 1.00 85.12 96 VAL A C 1
ATOM 761 O O . VAL A 1 96 ? 0.065 -5.341 6.465 1.00 85.12 96 VAL A O 1
ATOM 764 N N . SER A 1 97 ? -1.056 -6.309 4.775 1.00 82.19 97 SER A N 1
ATOM 765 C CA . SER A 1 97 ? -2.388 -6.177 5.376 1.00 82.19 97 SER A CA 1
ATOM 766 C C . SER A 1 97 ? -2.466 -6.895 6.727 1.00 82.19 97 SER A C 1
ATOM 768 O O . SER A 1 97 ? -2.874 -6.300 7.722 1.00 82.19 97 SER A O 1
ATOM 770 N N . ASN A 1 98 ? -1.946 -8.124 6.825 1.00 84.62 98 ASN A N 1
ATOM 771 C CA . ASN A 1 98 ? -1.861 -8.849 8.095 1.00 84.62 98 ASN A CA 1
ATOM 772 C C . ASN A 1 98 ? -1.009 -8.111 9.134 1.00 84.62 98 ASN A C 1
ATOM 774 O O . ASN A 1 98 ? -1.419 -8.002 10.288 1.00 84.62 98 ASN A O 1
ATOM 778 N N . ALA A 1 99 ? 0.153 -7.578 8.747 1.00 83.56 99 ALA A N 1
ATOM 779 C CA . ALA A 1 99 ? 1.004 -6.804 9.647 1.00 83.56 99 ALA A CA 1
ATOM 780 C C . ALA A 1 99 ? 0.301 -5.526 10.128 1.00 83.56 99 ALA A C 1
ATOM 782 O O . ALA A 1 99 ? 0.332 -5.226 11.319 1.00 83.56 99 ALA A O 1
ATOM 783 N N . LEU A 1 100 ? -0.382 -4.806 9.235 1.00 81.69 100 LEU A N 1
ATOM 784 C CA . LEU A 1 100 ? -1.164 -3.619 9.582 1.00 81.69 100 LEU A CA 1
ATOM 785 C C . LEU A 1 100 ? -2.335 -3.959 10.499 1.00 81.69 100 LEU A C 1
ATOM 787 O O . LEU A 1 100 ? -2.547 -3.254 11.478 1.00 81.69 100 LEU A O 1
ATOM 791 N N . ASN A 1 101 ? -3.032 -5.068 10.261 1.00 79.56 101 ASN A N 1
ATOM 792 C CA . ASN A 1 101 ? -4.072 -5.566 11.157 1.00 79.56 101 ASN A CA 1
ATOM 793 C C . ASN A 1 101 ? -3.499 -5.951 12.524 1.00 79.56 101 ASN A C 1
ATOM 795 O O . ASN A 1 101 ? -4.106 -5.655 13.549 1.00 79.56 101 ASN A O 1
ATOM 799 N N . MET A 1 102 ? -2.310 -6.555 12.578 1.00 81.19 102 MET A N 1
ATOM 800 C CA . MET A 1 102 ? -1.615 -6.822 13.840 1.00 81.19 102 MET A CA 1
ATOM 801 C C . MET A 1 102 ? -1.234 -5.530 14.564 1.00 81.19 102 MET A C 1
ATOM 803 O O . MET A 1 102 ? -1.445 -5.448 15.771 1.00 81.19 102 MET A O 1
ATOM 807 N N . PHE A 1 103 ? -0.726 -4.521 13.853 1.00 77.25 103 PHE A N 1
ATOM 808 C CA . PHE A 1 103 ? -0.442 -3.204 14.422 1.00 77.25 103 PHE A CA 1
ATOM 809 C C . PHE A 1 103 ? -1.712 -2.510 14.898 1.00 77.25 103 PHE A C 1
ATOM 811 O O . PHE A 1 103 ? -1.718 -1.999 16.007 1.00 77.25 103 PHE A O 1
ATOM 818 N N . ASN A 1 104 ? -2.794 -2.534 14.123 1.00 70.94 104 ASN A N 1
ATOM 819 C CA . ASN A 1 104 ? -4.074 -1.954 14.510 1.00 70.94 104 ASN A CA 1
ATOM 820 C C . ASN A 1 104 ? -4.633 -2.660 15.749 1.00 70.94 104 ASN A C 1
ATOM 822 O O . ASN A 1 104 ? -4.987 -2.007 16.720 1.00 70.94 104 ASN A O 1
ATOM 826 N N . ASN A 1 105 ? -4.590 -3.993 15.787 1.00 72.19 105 ASN A N 1
ATOM 827 C CA . ASN A 1 105 ? -4.961 -4.774 16.965 1.00 72.19 105 ASN A CA 1
ATOM 828 C C . ASN A 1 105 ? -4.046 -4.484 18.162 1.00 72.19 105 ASN A C 1
ATOM 830 O O . ASN A 1 105 ? -4.515 -4.449 19.293 1.00 72.19 105 ASN A O 1
ATOM 834 N N . ALA A 1 106 ? -2.746 -4.279 17.953 1.00 67.88 106 ALA A N 1
ATOM 835 C CA . ALA A 1 106 ? -1.806 -3.912 19.010 1.00 67.88 106 ALA A CA 1
ATOM 836 C C . ALA A 1 106 ? -2.027 -2.473 19.496 1.00 67.88 106 ALA A C 1
ATOM 838 O O . ALA A 1 106 ? -1.91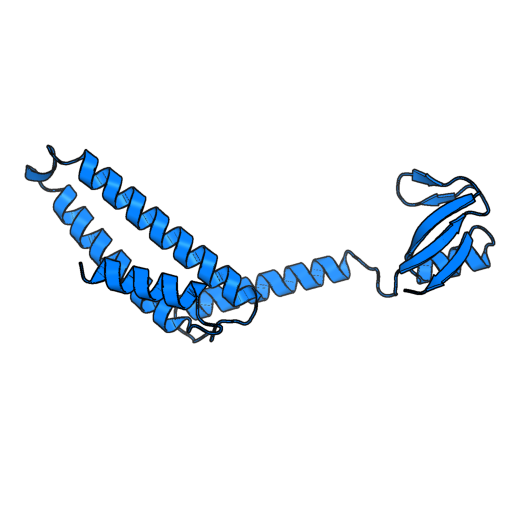4 -2.216 20.690 1.00 67.88 106 ALA A O 1
ATOM 839 N N . ILE A 1 107 ? -2.387 -1.545 18.609 1.00 62.00 107 ILE A N 1
ATOM 840 C CA . ILE A 1 107 ? -2.804 -0.184 18.947 1.00 62.00 107 ILE A CA 1
ATOM 841 C C . ILE A 1 107 ? -4.110 -0.248 19.722 1.00 62.00 107 ILE A C 1
ATOM 843 O O . ILE A 1 107 ? -4.158 0.314 20.794 1.00 62.00 107 ILE A O 1
ATOM 847 N N . GLN A 1 108 ? -5.120 -0.996 19.288 1.00 53.97 108 GLN A N 1
ATOM 848 C CA . GLN A 1 108 ? -6.370 -1.179 20.033 1.00 53.97 108 GLN A CA 1
ATOM 849 C C . GLN A 1 108 ? -6.161 -1.891 21.380 1.00 53.97 108 GLN A C 1
ATOM 851 O O . GLN A 1 108 ? -6.856 -1.606 22.346 1.00 53.97 108 GLN A O 1
ATOM 856 N N . LYS A 1 109 ? -5.183 -2.799 21.485 1.00 54.81 109 LYS A N 1
ATOM 857 C CA . LYS A 1 109 ? -4.814 -3.463 22.749 1.00 54.81 109 LYS A CA 1
ATOM 858 C C . LYS A 1 109 ? -3.897 -2.626 23.646 1.00 54.81 109 LYS A C 1
ATOM 860 O O . LYS A 1 109 ? -3.854 -2.874 24.842 1.00 54.81 109 LYS A O 1
ATOM 865 N N . SER A 1 110 ? -3.128 -1.683 23.106 1.00 48.31 110 SER A N 1
ATOM 866 C CA . SER A 1 110 ? -2.289 -0.760 23.893 1.00 48.31 110 SER A CA 1
ATOM 867 C C . SER A 1 110 ? -3.052 0.515 24.255 1.00 48.31 110 SER A C 1
ATOM 869 O O . SER A 1 110 ? -2.931 1.014 25.370 1.00 48.31 110 SER A O 1
ATOM 871 N N . MET A 1 111 ? -3.934 0.968 23.368 1.00 42.69 111 MET A N 1
ATOM 872 C CA . MET A 1 111 ? -5.116 1.777 23.642 1.00 42.69 111 MET A CA 1
ATOM 873 C C . MET A 1 111 ? -6.210 0.899 24.246 1.00 42.69 111 MET A C 1
ATOM 875 O O . MET A 1 111 ? -7.316 0.853 23.719 1.00 42.69 111 MET A O 1
ATOM 879 N N . LEU A 1 112 ? -5.929 0.236 25.371 1.00 44.69 112 LEU A N 1
ATOM 880 C CA . LEU A 1 112 ? -6.976 -0.202 26.293 1.00 44.69 112 LEU A CA 1
ATOM 881 C C . LEU A 1 112 ? -7.798 1.030 26.739 1.00 44.69 112 LEU A C 1
ATOM 883 O O . LEU A 1 112 ? -7.613 1.586 27.815 1.00 44.69 112 LEU A O 1
ATOM 887 N N . LEU A 1 113 ? -8.717 1.422 25.864 1.00 47.03 113 LEU A N 1
ATOM 888 C CA . LEU A 1 113 ? -10.029 1.992 26.089 1.00 47.03 113 LEU A CA 1
ATOM 889 C C . LEU A 1 113 ? -11.018 0.859 25.743 1.00 47.03 113 LEU A C 1
ATOM 891 O O . LEU A 1 113 ? -11.682 0.928 24.712 1.00 47.03 113 LEU A O 1
ATOM 895 N N . PRO A 1 114 ? -11.104 -0.244 26.517 1.00 44.38 114 PRO A N 1
ATOM 896 C CA . PRO A 1 114 ? -12.071 -1.307 26.243 1.00 44.38 114 PRO A CA 1
ATOM 897 C C . PRO A 1 114 ? -13.485 -0.948 26.738 1.00 44.38 114 PRO A C 1
ATOM 899 O O . PRO A 1 114 ? -14.321 -1.822 26.936 1.00 44.38 114 PRO A O 1
ATOM 902 N N . GLY A 1 115 ? -13.775 0.333 26.939 1.00 53.75 115 GLY A N 1
ATOM 903 C CA . GLY A 1 115 ? -15.104 0.842 27.223 1.00 53.75 115 GLY A CA 1
ATOM 904 C C . GLY A 1 115 ? -15.178 2.284 26.742 1.00 53.75 115 GLY A C 1
ATOM 905 O O . GLY A 1 115 ? -14.149 2.963 26.716 1.00 53.75 115 GLY A O 1
ATOM 906 N N . GLY A 1 116 ? -16.363 2.712 26.302 1.00 64.44 116 GLY A N 1
ATOM 907 C CA . GLY A 1 116 ? -16.607 4.048 25.754 1.00 64.44 116 GLY A CA 1
ATOM 908 C C . GLY A 1 116 ? -15.941 5.160 26.566 1.00 64.44 116 GLY A C 1
ATOM 909 O O . GLY A 1 116 ? -15.672 5.023 27.763 1.00 64.44 116 GLY A O 1
ATOM 910 N N . VAL A 1 117 ? -15.620 6.268 25.908 1.00 74.75 117 VAL A N 1
ATOM 911 C CA . VAL A 1 117 ? -15.179 7.459 26.634 1.00 74.75 117 VAL A CA 1
ATOM 912 C C . VAL A 1 117 ? -16.410 8.180 27.146 1.00 74.75 117 VAL A C 1
ATOM 914 O O . VAL A 1 117 ? -17.386 8.349 26.428 1.00 74.75 117 VAL A O 1
ATOM 917 N N . VAL A 1 118 ? -16.372 8.623 28.392 1.00 80.50 118 VAL A N 1
ATOM 918 C CA . VAL A 1 118 ? -17.474 9.382 28.977 1.00 80.50 118 VAL A CA 1
ATOM 919 C C . VAL A 1 118 ? -16.987 10.772 29.345 1.00 80.50 118 VAL A C 1
ATOM 921 O O . VAL A 1 118 ? -15.857 10.959 29.820 1.00 80.50 118 VAL A O 1
ATOM 924 N N . LEU A 1 119 ? -17.833 11.765 29.097 1.00 85.50 119 LEU A N 1
ATOM 925 C CA . LEU A 1 119 ? -17.540 13.139 29.467 1.00 85.50 119 LEU A CA 1
ATOM 926 C C . LEU A 1 119 ? -17.702 13.278 30.975 1.00 85.50 119 LEU A C 1
ATOM 928 O O . LEU A 1 119 ? -18.764 13.003 31.529 1.00 85.50 119 LEU A O 1
ATOM 932 N N . CYS A 1 120 ? -16.632 13.696 31.636 1.00 86.88 120 CYS A N 1
ATOM 933 C CA . CYS A 1 120 ? -16.562 13.825 33.080 1.00 86.88 120 CYS A CA 1
ATOM 934 C C . CYS A 1 120 ? -16.269 15.262 33.485 1.00 86.88 120 CYS A C 1
ATOM 936 O O . CYS A 1 120 ? -15.431 15.938 32.883 1.00 86.88 120 CYS A O 1
ATOM 938 N N . LYS A 1 121 ? -16.886 15.689 34.580 1.00 91.94 121 LYS A N 1
ATOM 939 C CA . LYS A 1 121 ? -16.545 16.906 35.304 1.00 91.94 121 LYS A CA 1
ATOM 940 C C . LYS A 1 121 ? -15.731 16.558 36.543 1.00 91.94 121 LYS A C 1
ATOM 942 O O . LYS A 1 121 ? -16.127 15.714 37.341 1.00 91.94 121 LYS A O 1
ATOM 947 N N . ILE A 1 122 ? -14.600 17.219 36.731 1.00 92.56 122 ILE A N 1
ATOM 948 C CA . ILE A 1 122 ? -13.721 17.011 37.881 1.00 92.56 122 ILE A CA 1
ATOM 949 C C . ILE A 1 122 ? -14.295 17.733 39.104 1.00 92.56 122 ILE A C 1
ATOM 951 O O . ILE A 1 122 ? -14.554 18.935 39.065 1.00 92.56 122 ILE A O 1
ATOM 955 N N . LEU A 1 123 ? -14.478 17.012 40.208 1.00 92.75 123 LEU A N 1
ATOM 956 C CA . LEU A 1 123 ? -14.985 17.541 41.479 1.00 92.75 123 LEU A CA 1
ATOM 957 C C . LEU A 1 123 ? -13.856 17.834 42.475 1.00 92.75 123 LEU A C 1
ATOM 959 O O . LEU A 1 123 ? -13.963 18.759 43.279 1.00 92.75 123 LEU A O 1
ATOM 963 N N . LYS A 1 124 ? -12.766 17.061 42.418 1.00 92.56 124 LYS A N 1
ATOM 964 C CA . LYS A 1 124 ? -11.599 17.187 43.303 1.00 92.56 124 LYS A CA 1
ATOM 965 C C . LYS A 1 124 ? -10.307 17.158 42.492 1.00 92.56 124 LYS A C 1
ATOM 967 O O . LYS A 1 124 ? -10.285 16.498 41.457 1.00 92.56 124 LYS A O 1
ATOM 972 N N . PRO A 1 125 ? -9.225 17.805 42.959 1.00 90.06 125 PRO A N 1
ATOM 973 C CA . PRO A 1 125 ? -7.941 17.715 42.286 1.00 90.06 125 PRO A CA 1
ATOM 974 C C . PRO A 1 125 ? -7.500 16.255 42.142 1.00 90.06 125 PRO A C 1
ATOM 976 O O . PRO A 1 125 ? -7.412 15.535 43.138 1.00 90.06 125 PRO A O 1
ATOM 979 N N . CYS A 1 126 ? -7.221 15.818 40.918 1.00 84.12 126 CYS A N 1
ATOM 980 C CA . CYS A 1 126 ? -6.710 14.476 40.649 1.00 84.12 126 CYS A CA 1
ATOM 981 C C . CYS A 1 126 ? -5.679 14.504 39.528 1.00 84.12 126 CYS A C 1
ATOM 983 O O . CYS A 1 126 ? -5.772 15.296 38.590 1.00 84.12 126 CYS A O 1
ATOM 985 N N . GLN A 1 127 ? -4.693 13.617 39.609 1.00 82.56 127 GLN A N 1
ATOM 986 C CA . GLN A 1 127 ? -3.748 13.432 38.521 1.00 82.56 127 GLN A CA 1
ATOM 987 C C . GLN A 1 127 ? -4.373 12.540 37.448 1.00 82.56 127 GLN A C 1
ATOM 989 O O . GLN A 1 127 ? -4.770 11.409 37.721 1.00 82.56 127 GLN A O 1
ATOM 994 N N . ILE A 1 128 ? -4.432 13.048 36.220 1.00 76.00 128 ILE A N 1
ATOM 995 C CA . ILE A 1 128 ? -4.889 12.311 35.045 1.00 76.00 128 ILE A CA 1
ATOM 996 C C . ILE A 1 128 ? -3.695 12.217 34.099 1.00 76.00 128 ILE A C 1
ATOM 998 O O . ILE A 1 128 ? -3.274 13.208 33.501 1.00 76.00 128 ILE A O 1
ATOM 1002 N N . LYS A 1 129 ? -3.114 11.017 33.988 1.00 71.38 129 LYS A N 1
ATOM 1003 C CA . LYS A 1 129 ? -1.857 10.766 33.260 1.00 71.38 129 LYS A CA 1
ATOM 1004 C C . LYS A 1 129 ? -0.730 11.707 33.732 1.00 71.38 129 LYS A C 1
ATOM 1006 O O . LYS A 1 129 ? -0.217 11.553 34.839 1.00 71.38 129 LYS A O 1
ATOM 1011 N N . PHE A 1 130 ? -0.361 12.682 32.898 1.00 68.44 130 PHE A N 1
ATOM 1012 C CA . PHE A 1 130 ? 0.748 13.619 33.105 1.00 68.44 130 PHE A CA 1
ATOM 1013 C C . PHE A 1 130 ? 0.289 15.021 33.533 1.00 68.44 130 PHE A C 1
ATOM 1015 O O . PHE A 1 130 ? 1.104 15.938 33.594 1.00 68.44 130 PHE A O 1
ATOM 1022 N N . SER A 1 131 ? -1.004 15.214 33.803 1.00 71.12 131 SER A N 1
ATOM 1023 C CA . SER A 1 131 ? -1.567 16.526 34.127 1.00 71.12 131 SER A CA 1
ATOM 1024 C C . SER A 1 131 ? -2.358 16.486 35.430 1.00 71.12 131 SER A C 1
ATOM 1026 O O . SER A 1 131 ? -3.047 15.511 35.731 1.00 71.12 131 SER A O 1
ATOM 1028 N N . LEU A 1 132 ? -2.263 17.565 36.207 1.00 82.94 132 LEU A N 1
ATOM 1029 C CA . LEU A 1 132 ? -3.112 17.782 37.373 1.00 82.94 132 LEU A CA 1
ATOM 1030 C C . LEU A 1 132 ? -4.427 18.408 36.903 1.00 82.94 132 LEU A C 1
ATOM 1032 O O . LEU A 1 132 ? -4.431 19.522 36.381 1.00 82.94 132 LEU A O 1
ATOM 1036 N N . ALA A 1 133 ? -5.535 17.699 37.085 1.00 85.94 133 ALA A N 1
ATOM 1037 C CA . ALA A 1 133 ? -6.860 18.212 36.778 1.00 85.94 133 ALA A CA 1
ATOM 1038 C C . ALA A 1 133 ? -7.446 18.893 38.017 1.00 85.94 133 ALA A C 1
ATOM 1040 O O . ALA A 1 133 ? -7.456 18.314 39.103 1.00 85.94 133 ALA A O 1
ATOM 1041 N N . LEU A 1 134 ? -7.910 20.131 37.855 1.00 89.38 134 LEU A N 1
ATOM 1042 C CA . LEU A 1 134 ? -8.496 20.935 38.927 1.00 89.38 134 LEU A CA 1
ATOM 1043 C C . LEU A 1 134 ? -10.030 20.804 38.944 1.00 89.38 134 LEU A C 1
ATOM 1045 O O . LEU A 1 134 ? -10.622 20.457 37.920 1.00 89.38 134 LEU A O 1
ATOM 1049 N N . PRO A 1 135 ? -10.694 21.102 40.077 1.00 91.50 135 PRO A N 1
ATOM 1050 C CA . PRO A 1 135 ? -12.152 21.114 40.154 1.00 91.50 135 PRO A CA 1
ATOM 1051 C C . PRO A 1 135 ? -12.792 21.995 39.073 1.00 91.50 135 PRO A C 1
ATOM 1053 O O . PRO A 1 135 ? -12.238 23.027 38.704 1.00 91.50 135 PRO A O 1
ATOM 1056 N N . GLN A 1 136 ? -13.982 21.604 38.611 1.00 87.62 136 GLN A N 1
ATOM 1057 C CA . GLN A 1 136 ? -14.749 22.192 37.500 1.00 87.62 136 GLN A CA 1
ATOM 1058 C C . GLN A 1 136 ? -14.183 21.940 36.092 1.00 87.62 136 GLN A C 1
ATOM 1060 O O . GLN A 1 136 ? -14.857 22.266 35.117 1.00 87.62 136 GLN A O 1
ATOM 1065 N N . TYR A 1 137 ? -13.000 21.335 35.956 1.00 88.88 137 TYR A N 1
ATOM 1066 C CA . TYR A 1 137 ? -12.470 20.946 34.649 1.00 88.88 137 TYR A CA 1
ATOM 1067 C C . TYR A 1 137 ? -13.350 19.870 33.995 1.00 88.88 137 TYR A C 1
ATOM 1069 O O . TYR A 1 137 ? -13.841 18.976 34.683 1.00 88.88 137 TYR A O 1
ATOM 1077 N N . ILE A 1 138 ? -13.544 19.943 32.678 1.00 87.69 138 ILE A N 1
ATOM 1078 C CA . ILE A 1 138 ? -14.306 18.953 31.906 1.00 87.69 138 ILE A CA 1
ATOM 1079 C C . ILE A 1 138 ? -13.328 18.187 31.018 1.00 87.69 138 ILE A C 1
ATOM 1081 O O . ILE A 1 138 ? -12.512 18.797 30.328 1.00 87.69 138 ILE A O 1
ATOM 1085 N N . THR A 1 139 ? -13.392 16.858 31.047 1.00 85.69 139 THR A N 1
ATOM 1086 C CA . THR A 1 139 ? -12.475 15.994 30.298 1.00 85.69 139 THR A CA 1
ATOM 1087 C C . THR A 1 139 ? -13.129 14.677 29.899 1.00 85.69 139 THR A C 1
ATOM 1089 O O . THR A 1 139 ? -14.121 14.260 30.491 1.00 85.69 139 THR A O 1
ATOM 1092 N N . LEU A 1 140 ? -12.555 14.010 28.903 1.00 85.81 140 LEU A N 1
ATOM 1093 C CA . LEU A 1 140 ? -12.955 12.670 28.491 1.00 85.81 140 LEU A CA 1
ATOM 1094 C C . LEU A 1 140 ? -12.105 11.636 29.226 1.00 85.81 140 LEU A C 1
ATOM 1096 O O . LEU A 1 140 ? -10.871 11.699 29.198 1.00 85.81 140 LEU A O 1
ATOM 1100 N N . LEU A 1 141 ? -12.769 10.675 29.865 1.00 83.19 141 LEU A N 1
ATOM 1101 C CA . LEU A 1 141 ? -12.120 9.558 30.544 1.00 83.19 141 LEU A CA 1
ATOM 1102 C C . LEU A 1 141 ? -12.637 8.220 30.005 1.00 83.19 141 LEU A C 1
ATOM 1104 O O . LEU A 1 141 ? -13.809 8.129 29.643 1.00 83.19 141 LEU A O 1
ATOM 1108 N N . PRO A 1 142 ? -11.791 7.175 29.990 1.00 84.50 142 PRO A N 1
ATOM 1109 C CA . PRO A 1 142 ? -12.257 5.794 29.860 1.00 84.50 142 PRO A CA 1
ATOM 1110 C C . PRO A 1 142 ? -13.393 5.503 30.856 1.00 84.50 142 PRO A C 1
ATOM 1112 O O . PRO A 1 142 ? -13.277 5.907 32.014 1.00 84.50 142 PRO A O 1
ATOM 1115 N N . ILE A 1 143 ? -14.468 4.817 30.449 1.00 82.12 143 ILE A N 1
ATOM 1116 C CA . ILE A 1 143 ? -15.632 4.555 31.322 1.00 82.12 143 ILE A CA 1
ATOM 1117 C C . ILE A 1 143 ? -15.280 3.810 32.613 1.00 82.12 143 ILE A C 1
ATOM 1119 O O . ILE A 1 143 ? -15.864 4.087 33.654 1.00 82.12 143 ILE A O 1
ATOM 1123 N N . ASP A 1 144 ? -14.317 2.894 32.577 1.00 80.69 144 ASP A N 1
ATOM 1124 C CA . ASP A 1 144 ? -13.835 2.146 33.739 1.00 80.69 144 ASP A CA 1
ATOM 1125 C C . ASP A 1 144 ? -13.116 3.067 34.736 1.00 80.69 144 ASP A C 1
ATOM 1127 O O . ASP A 1 144 ? -13.402 3.045 35.937 1.00 80.69 144 ASP A O 1
ATOM 1131 N N . VAL A 1 145 ? -12.252 3.949 34.229 1.00 85.44 145 VAL A N 1
ATOM 1132 C CA . VAL A 1 145 ? -11.570 4.978 35.026 1.00 85.44 145 VAL A CA 1
ATOM 1133 C C . VAL A 1 145 ? -12.571 6.001 35.565 1.00 85.44 145 VAL A C 1
ATOM 1135 O O . VAL A 1 145 ? -12.504 6.371 36.737 1.00 85.44 145 VAL A O 1
ATOM 1138 N N . ALA A 1 146 ? -13.517 6.440 34.736 1.00 86.50 146 ALA A N 1
ATOM 1139 C CA . ALA A 1 146 ? -14.562 7.383 35.110 1.00 86.50 146 ALA A CA 1
ATOM 1140 C C . ALA A 1 146 ? -15.481 6.809 36.189 1.00 86.50 146 ALA A C 1
ATOM 1142 O O . ALA A 1 146 ? -15.719 7.469 37.197 1.00 86.50 146 ALA A O 1
ATOM 1143 N N . ALA A 1 147 ? -15.944 5.567 36.023 1.00 84.69 147 ALA A N 1
ATOM 1144 C CA . ALA A 1 147 ? -16.768 4.874 37.005 1.00 84.69 147 ALA A CA 1
ATOM 1145 C C . ALA A 1 147 ? -16.015 4.727 38.328 1.00 84.69 147 ALA A C 1
ATOM 1147 O O . ALA A 1 147 ? -16.543 5.090 39.378 1.00 84.69 147 ALA A O 1
ATOM 1148 N N . HIS A 1 148 ? -14.752 4.294 38.290 1.00 86.94 148 HIS A N 1
ATOM 1149 C CA . HIS A 1 148 ? -13.937 4.176 39.494 1.00 86.94 148 HIS A CA 1
ATOM 1150 C C . HIS A 1 148 ? -13.766 5.525 40.211 1.00 86.94 148 HIS A C 1
ATOM 1152 O O . HIS A 1 148 ? -14.093 5.653 41.392 1.00 86.94 148 HIS A O 1
ATOM 1158 N N . LEU A 1 149 ? -13.337 6.569 39.499 1.00 90.12 149 LEU A N 1
ATOM 1159 C CA . LEU A 1 149 ? -13.155 7.903 40.079 1.00 90.12 149 LEU A CA 1
ATOM 1160 C C . LEU A 1 149 ? -14.475 8.532 40.543 1.00 90.12 149 LEU A C 1
ATOM 1162 O O . LEU A 1 149 ? -14.478 9.308 41.503 1.00 90.12 149 LEU A O 1
ATOM 1166 N N . SER A 1 150 ? -15.591 8.192 39.899 1.00 90.00 150 SER A N 1
ATOM 1167 C CA . SER A 1 150 ? -16.919 8.656 40.290 1.00 90.00 150 SER A CA 1
ATOM 1168 C C . SER A 1 150 ? -17.370 8.008 41.596 1.00 90.00 150 SER A C 1
ATOM 1170 O O . SER A 1 150 ? -17.815 8.719 42.496 1.00 90.00 150 SER A O 1
ATOM 1172 N N . THR A 1 151 ? -17.127 6.703 41.785 1.00 88.69 151 THR A N 1
ATOM 1173 C CA . THR A 1 151 ? -17.396 6.033 43.076 1.00 88.69 151 THR A CA 1
ATOM 1174 C C . THR A 1 151 ? -16.579 6.617 44.229 1.00 88.69 151 THR A C 1
ATOM 1176 O O . THR A 1 151 ? -17.045 6.655 45.365 1.00 88.69 151 THR A O 1
ATOM 1179 N N . LEU A 1 152 ? -15.383 7.135 43.938 1.00 91.88 152 LEU A N 1
ATOM 1180 C CA . LEU A 1 152 ? -14.524 7.821 44.907 1.00 91.88 152 LEU A CA 1
ATOM 1181 C C . LEU A 1 152 ? -14.869 9.318 45.077 1.00 91.88 152 LEU A C 1
ATOM 1183 O O . LEU A 1 152 ? -14.257 10.020 45.891 1.00 91.88 152 LEU A O 1
ATOM 1187 N N . GLY A 1 153 ? -15.837 9.833 44.312 1.00 92.06 153 GLY A N 1
ATOM 1188 C CA . GLY A 1 153 ? -16.281 11.226 44.360 1.00 92.06 153 GLY A CA 1
ATOM 1189 C C . GLY A 1 153 ? -15.244 12.233 43.853 1.00 92.06 153 GLY A C 1
ATOM 1190 O O . GLY A 1 153 ? -15.211 13.368 44.334 1.00 92.06 153 GLY A O 1
ATOM 1191 N N . PHE A 1 154 ? -14.355 11.819 42.945 1.00 93.25 154 PHE A N 1
ATOM 1192 C CA . PHE A 1 154 ? -13.400 12.710 42.274 1.00 93.25 154 PHE A CA 1
ATOM 1193 C C . PHE A 1 154 ? -13.964 13.309 40.991 1.00 93.25 154 PHE A C 1
ATOM 1195 O O . PHE A 1 154 ? -13.573 14.418 40.631 1.00 93.25 154 PHE A O 1
ATOM 1202 N N . VAL A 1 155 ? -14.875 12.601 40.318 1.00 91.88 155 VAL A N 1
ATOM 1203 C CA . VAL A 1 155 ? -15.481 13.036 39.055 1.00 91.88 155 VAL A CA 1
ATOM 1204 C C . VAL A 1 155 ? -16.987 12.775 39.029 1.00 91.88 155 VAL A C 1
ATOM 1206 O O . VAL A 1 155 ? -17.489 11.864 39.686 1.00 91.88 155 VAL A O 1
ATOM 1209 N N . GLU A 1 156 ? -17.700 13.567 38.243 1.00 92.81 156 GLU A N 1
ATOM 1210 C CA . GLU A 1 156 ? -19.114 13.411 37.910 1.00 92.81 156 GLU A CA 1
ATOM 1211 C C . GLU A 1 156 ? -19.228 13.074 36.420 1.00 92.81 156 GLU A C 1
ATOM 1213 O O . GLU A 1 156 ? -18.661 13.781 35.587 1.00 92.81 156 GLU A O 1
ATOM 1218 N N . ILE A 1 157 ? -19.927 11.991 36.079 1.00 89.69 157 ILE A N 1
ATOM 1219 C CA . ILE A 1 157 ? -20.158 11.599 34.684 1.00 89.69 157 ILE A CA 1
ATOM 1220 C C . ILE A 1 157 ? -21.331 12.424 34.150 1.00 89.69 157 ILE A C 1
ATOM 1222 O O . ILE A 1 157 ? -22.425 12.365 34.705 1.00 89.69 157 ILE A O 1
ATOM 1226 N N . ILE A 1 158 ? -21.087 13.194 33.091 1.00 86.50 158 ILE A N 1
ATOM 1227 C CA . ILE A 1 158 ? -22.063 14.104 32.479 1.00 86.50 158 ILE A CA 1
ATOM 1228 C C . ILE A 1 158 ? -22.840 13.383 31.376 1.00 86.50 158 ILE A C 1
ATOM 1230 O O . ILE A 1 158 ? -24.065 13.440 31.351 1.00 86.50 158 ILE A O 1
ATOM 1234 N N . GLU A 1 159 ? -22.132 12.706 30.467 1.00 74.12 159 GLU A N 1
ATOM 1235 C CA . GLU A 1 159 ? -22.737 12.061 29.299 1.00 74.12 159 GLU A CA 1
ATOM 1236 C C . GLU A 1 159 ? -21.894 10.856 28.832 1.00 74.12 159 GLU A C 1
ATOM 1238 O O . GLU A 1 159 ? -20.666 10.981 28.711 1.00 74.12 159 GLU A O 1
ATOM 1243 N N . PRO A 1 160 ? -22.512 9.679 28.609 1.00 60.88 160 PRO A N 1
ATOM 1244 C CA . PRO A 1 160 ? -21.843 8.530 28.012 1.00 60.88 160 PRO A CA 1
ATOM 1245 C C . PRO A 1 160 ? -21.825 8.620 26.475 1.00 60.88 160 PRO A C 1
ATOM 1247 O O . PRO A 1 160 ? -22.855 8.930 25.879 1.00 60.88 160 PRO A O 1
ATOM 1250 N N . PHE A 1 161 ? -20.684 8.309 25.846 1.00 53.47 161 PHE A N 1
ATOM 1251 C CA . PHE A 1 161 ? -20.518 8.216 24.387 1.00 53.47 161 PHE A CA 1
ATOM 1252 C C . PHE A 1 161 ? -20.100 6.807 23.953 1.00 53.47 161 PHE A C 1
ATOM 1254 O O . PHE A 1 161 ? -19.329 6.150 24.696 1.00 53.47 161 PHE A O 1
#

Organism: NCBI:txid3050454

Foldseek 3Di:
DVLVVLLVVVVCCLVPPQEDELVSLVVNLVVLVVVLVVLVVVCPDPVNPVVVVVSVVSVVVSVVSNVVSLVSLLVCLCVVSYHQDDDPRSVVSVVVNVVVVVVVVVVVVVPPLVAFWFWKAFCDFDDDPPDTDHHRDIDTDRPVVQVVCVVVVGIDGDGTD

Radius of gyration: 27.01 Å; chains: 1; bounding box: 51×38×73 Å

pLDDT: mean 77.55, std 11.21, range [42.69, 93.25]